Protein AF-R4GVJ9-F1 (afdb_monomer_lite)

pLDDT: mean 94.66, std 3.87, range [82.38, 98.56]

Foldseek 3Di:
DLLVQLVVLLVQLVVLLVVLVVPDPHDPCPPVCDPPCVPCVNPVDCSSVSNVVSVVSNVSSVVSVVVVVVCCVPPVDDPPDDPVRDDPVD

Structure (mmCIF, N/CA/C/O backbone):
data_AF-R4GVJ9-F1
#
_entry.id   AF-R4GVJ9-F1
#
loop_
_atom_site.group_PDB
_atom_site.id
_atom_site.type_symbol
_atom_site.label_atom_id
_atom_site.label_alt_id
_atom_site.label_comp_id
_atom_site.label_asym_id
_atom_site.label_entity_id
_atom_site.label_seq_id
_atom_site.pdbx_PDB_ins_code
_atom_site.Cartn_x
_atom_site.Cartn_y
_atom_site.Cartn_z
_atom_site.occupancy
_atom_site.B_iso_or_equiv
_atom_site.auth_seq_id
_atom_site.auth_comp_id
_atom_site.auth_asym_id
_atom_site.auth_atom_id
_atom_site.pdbx_PDB_model_num
ATOM 1 N N . ARG A 1 1 ? -17.284 2.679 5.525 1.00 92.75 1 ARG A N 1
ATOM 2 C CA . ARG A 1 1 ? -16.877 1.735 4.444 1.00 92.75 1 ARG A CA 1
ATOM 3 C C . ARG A 1 1 ? -15.374 1.824 4.107 1.00 92.75 1 ARG A C 1
ATOM 5 O O . ARG A 1 1 ? -14.968 1.366 3.049 1.00 92.75 1 ARG A O 1
ATOM 12 N N . MET A 1 2 ? -14.545 2.372 5.004 1.00 93.69 2 MET A N 1
ATOM 13 C CA . MET A 1 2 ? -13.115 2.623 4.770 1.00 93.69 2 MET A CA 1
ATOM 14 C C . MET A 1 2 ? -12.286 1.336 4.679 1.00 93.69 2 MET A C 1
ATOM 16 O O . MET A 1 2 ? -11.509 1.203 3.745 1.00 93.69 2 MET A O 1
ATOM 20 N N . ASN A 1 3 ? -12.544 0.360 5.558 1.00 96.81 3 ASN A N 1
ATOM 21 C CA . ASN A 1 3 ? -11.843 -0.930 5.549 1.00 96.81 3 ASN A CA 1
ATOM 22 C C . ASN A 1 3 ? -12.028 -1.728 4.241 1.00 96.81 3 ASN A C 1
ATOM 24 O O . ASN A 1 3 ? -11.143 -2.441 3.791 1.00 96.81 3 ASN A O 1
ATOM 28 N N . ASN A 1 4 ? -13.183 -1.591 3.582 1.00 97.75 4 ASN A N 1
ATOM 29 C CA . ASN A 1 4 ? -13.374 -2.217 2.274 1.00 97.75 4 ASN A CA 1
ATOM 30 C C . ASN A 1 4 ? -12.527 -1.512 1.203 1.00 97.75 4 ASN A C 1
ATOM 32 O O . ASN A 1 4 ? -11.925 -2.164 0.362 1.00 97.75 4 ASN A O 1
ATOM 36 N N . MET A 1 5 ? -12.456 -0.177 1.239 1.00 96.88 5 MET A N 1
ATOM 37 C CA . MET A 1 5 ? -11.645 0.585 0.285 1.00 96.88 5 MET A CA 1
ATOM 38 C C . MET A 1 5 ? -10.147 0.317 0.460 1.00 96.88 5 MET A C 1
ATOM 40 O O . MET A 1 5 ? -9.465 0.162 -0.546 1.00 96.88 5 MET A O 1
ATOM 44 N N . SER A 1 6 ? -9.642 0.209 1.697 1.00 96.12 6 SER A N 1
ATOM 45 C CA . SER A 1 6 ? -8.233 -0.140 1.932 1.00 96.12 6 SER A CA 1
ATOM 46 C C . SER A 1 6 ? -7.887 -1.480 1.284 1.00 96.12 6 SER A C 1
ATOM 48 O O . SER A 1 6 ? -6.921 -1.549 0.529 1.00 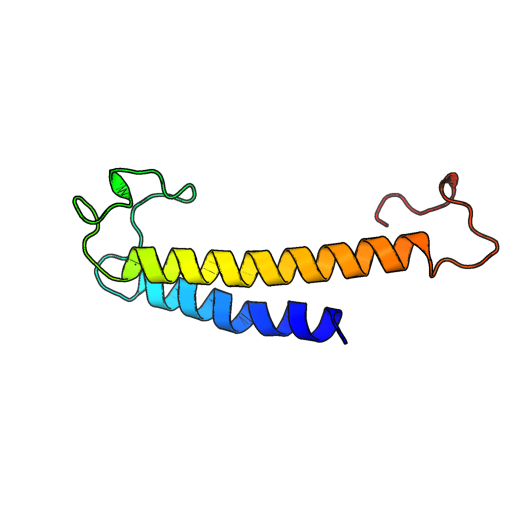96.12 6 SER A O 1
ATOM 50 N N . PHE A 1 7 ? -8.709 -2.514 1.475 1.00 97.81 7 PHE A N 1
ATOM 51 C CA . PHE A 1 7 ? -8.497 -3.808 0.825 1.00 97.81 7 PHE A CA 1
ATOM 52 C C . PHE A 1 7 ? -8.462 -3.699 -0.707 1.00 97.81 7 PHE A C 1
ATOM 54 O O . PHE A 1 7 ? -7.520 -4.177 -1.334 1.00 97.81 7 PHE A O 1
ATOM 61 N N . TRP A 1 8 ? -9.441 -3.028 -1.321 1.00 98.12 8 TRP A N 1
ATOM 62 C CA . TRP A 1 8 ? -9.557 -2.970 -2.785 1.00 98.12 8 TRP A CA 1
ATOM 63 C C . TRP A 1 8 ? -8.478 -2.142 -3.491 1.00 98.12 8 TRP A C 1
ATOM 65 O O . TRP A 1 8 ? -8.322 -2.273 -4.702 1.00 98.12 8 TRP A O 1
ATOM 75 N N . LEU A 1 9 ? -7.701 -1.337 -2.764 1.00 97.88 9 LEU A N 1
ATOM 76 C CA . LEU A 1 9 ? -6.531 -0.648 -3.318 1.00 97.88 9 LEU A CA 1
ATOM 77 C C . LEU A 1 9 ? -5.306 -1.567 -3.468 1.00 97.88 9 LEU A C 1
ATOM 79 O O . LEU A 1 9 ? -4.417 -1.264 -4.266 1.00 97.88 9 LEU A O 1
ATOM 83 N N . LEU A 1 10 ? -5.259 -2.699 -2.754 1.00 98.25 10 LEU A N 1
ATOM 84 C CA . LEU A 1 10 ? -4.113 -3.614 -2.785 1.00 98.25 10 LEU A CA 1
ATOM 85 C C . LEU A 1 10 ? -3.995 -4.413 -4.094 1.00 98.25 10 LEU A C 1
ATOM 87 O O . LEU A 1 10 ? -2.885 -4.467 -4.621 1.00 98.25 10 LEU A O 1
ATOM 91 N N . 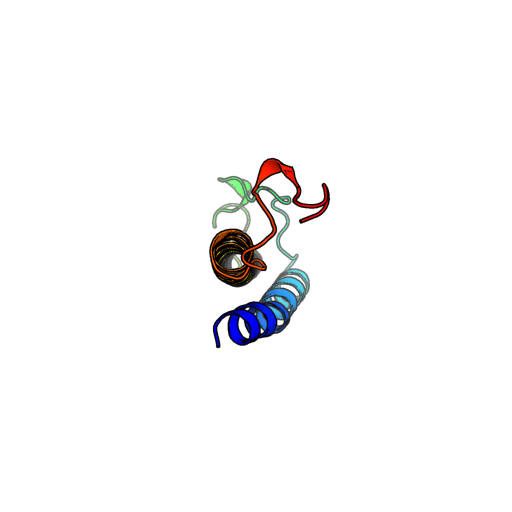PRO A 1 11 ? -5.064 -4.993 -4.683 1.00 98.25 11 PRO A N 1
ATOM 92 C CA . PRO A 1 11 ? -4.929 -5.708 -5.951 1.00 98.25 11 PRO A CA 1
ATOM 93 C C . PRO A 1 11 ? -4.416 -4.822 -7.100 1.00 98.25 11 PRO A C 1
ATOM 95 O O . PRO A 1 11 ? -3.467 -5.236 -7.762 1.00 98.25 11 PRO A O 1
ATOM 98 N N . PRO A 1 12 ? -4.928 -3.592 -7.324 1.00 98.00 12 PRO A N 1
ATOM 99 C CA . PRO A 1 12 ? -4.362 -2.691 -8.329 1.00 98.00 12 PRO A CA 1
ATOM 100 C C . PRO A 1 12 ? -2.912 -2.291 -8.029 1.00 98.00 12 PRO A C 1
ATOM 102 O O . PRO A 1 12 ? -2.093 -2.277 -8.942 1.00 98.00 12 PRO A O 1
ATOM 105 N N . SER A 1 13 ? -2.568 -2.023 -6.762 1.00 98.12 13 SER A N 1
ATOM 106 C CA . SER A 1 13 ? -1.182 -1.760 -6.346 1.00 98.12 13 SER A CA 1
ATOM 107 C C . SER A 1 13 ? -0.255 -2.918 -6.720 1.00 98.12 13 SER A C 1
ATOM 109 O O . SER A 1 13 ? 0.786 -2.710 -7.343 1.00 98.12 13 SER A O 1
ATOM 111 N N . PHE A 1 14 ? -0.653 -4.148 -6.402 1.00 98.06 14 PHE A N 1
ATOM 112 C CA . PHE A 1 14 ? 0.124 -5.339 -6.715 1.00 98.06 14 PHE A CA 1
ATOM 113 C C . PHE A 1 14 ? 0.256 -5.560 -8.227 1.00 98.06 14 PHE A C 1
ATOM 115 O O . PHE A 1 14 ? 1.345 -5.855 -8.713 1.00 98.06 14 PHE A O 1
ATOM 122 N N . LEU A 1 15 ? -0.818 -5.349 -8.992 1.00 98.31 15 LEU A N 1
ATOM 123 C CA . LEU A 1 15 ? -0.772 -5.441 -10.452 1.00 98.31 15 LEU A CA 1
ATOM 124 C C . LEU A 1 15 ? 0.158 -4.393 -11.071 1.00 98.31 15 LEU A C 1
ATOM 126 O O . LEU A 1 15 ? 0.882 -4.722 -12.004 1.00 98.31 15 LEU A O 1
ATOM 130 N N . LEU A 1 16 ? 0.194 -3.166 -10.541 1.00 98.00 16 LEU A N 1
ATOM 131 C CA . LEU A 1 16 ? 1.152 -2.145 -10.978 1.00 98.00 16 LEU A CA 1
ATOM 132 C C . LEU A 1 16 ? 2.600 -2.546 -10.671 1.00 98.00 16 LEU A C 1
ATOM 134 O O . LEU A 1 16 ? 3.482 -2.282 -11.483 1.00 98.00 16 LEU A O 1
ATOM 138 N N . LEU A 1 17 ? 2.848 -3.226 -9.547 1.00 97.44 17 LEU A N 1
ATOM 139 C CA . LEU A 1 17 ? 4.180 -3.738 -9.214 1.00 97.44 17 LEU A CA 1
ATOM 140 C C . LEU A 1 17 ? 4.619 -4.848 -10.176 1.00 97.44 17 LEU A C 1
ATOM 142 O O . LEU A 1 17 ? 5.760 -4.861 -10.627 1.00 97.44 17 LEU A O 1
ATOM 146 N N . LEU A 1 18 ? 3.714 -5.767 -10.518 1.00 97.50 18 LEU A N 1
ATOM 147 C CA . LEU A 1 18 ? 3.993 -6.803 -11.513 1.00 97.50 18 LEU A CA 1
ATOM 148 C C . LEU A 1 18 ? 4.164 -6.208 -12.913 1.00 97.50 18 LEU A C 1
ATOM 150 O O . LEU A 1 18 ? 5.056 -6.608 -13.648 1.00 97.50 18 LEU A O 1
ATOM 154 N N . ALA A 1 19 ? 3.349 -5.222 -13.289 1.00 96.62 19 ALA A N 1
ATOM 155 C CA . ALA A 1 19 ? 3.529 -4.512 -14.549 1.00 96.62 19 ALA A CA 1
ATOM 156 C C . ALA A 1 19 ? 4.890 -3.801 -14.586 1.00 96.62 19 ALA A C 1
ATOM 158 O O . ALA A 1 19 ? 5.582 -3.877 -15.596 1.00 96.62 19 ALA A O 1
ATOM 159 N N . SER A 1 20 ? 5.312 -3.189 -13.474 1.00 96.44 20 SER A N 1
ATOM 160 C CA . SER A 1 20 ? 6.637 -2.579 -13.339 1.00 96.44 20 SER A CA 1
ATOM 161 C C . SER A 1 20 ? 7.763 -3.569 -13.634 1.00 96.44 20 SER A C 1
ATOM 163 O O . SER A 1 20 ? 8.706 -3.178 -14.307 1.00 96.44 20 SER A O 1
ATOM 165 N N . SER A 1 21 ? 7.669 -4.839 -13.214 1.00 94.12 21 SER A N 1
ATOM 166 C CA . SER A 1 21 ? 8.709 -5.844 -13.489 1.00 94.12 21 SER A CA 1
ATOM 167 C C . SER A 1 21 ? 8.673 -6.430 -14.904 1.00 94.12 21 SER A C 1
ATOM 169 O O . SER A 1 21 ? 9.671 -6.991 -15.350 1.00 94.12 21 SER A O 1
ATOM 171 N N . LEU A 1 22 ? 7.544 -6.311 -15.607 1.00 94.25 22 LEU A N 1
ATOM 172 C CA . LEU A 1 22 ? 7.362 -6.810 -16.974 1.00 94.25 22 LEU A CA 1
ATOM 173 C C . LEU A 1 22 ? 7.631 -5.745 -18.047 1.00 94.25 22 LEU A C 1
ATOM 175 O O . LEU A 1 22 ? 7.803 -6.084 -19.217 1.00 94.25 22 LEU A O 1
ATOM 179 N N . VAL A 1 23 ? 7.636 -4.467 -17.669 1.00 92.88 23 VAL A N 1
ATOM 180 C CA . VAL A 1 23 ? 7.945 -3.347 -18.561 1.00 92.88 23 VAL A CA 1
ATOM 181 C C . VAL A 1 23 ? 9.453 -3.085 -18.546 1.00 92.88 23 VAL A C 1
ATOM 183 O O . VAL A 1 23 ? 10.062 -2.930 -17.490 1.00 92.88 23 VAL A O 1
ATOM 186 N N . GLU A 1 24 ? 10.052 -3.002 -19.738 1.00 89.25 24 GLU A N 1
ATOM 187 C CA . GLU A 1 24 ? 11.486 -2.735 -19.948 1.00 89.25 24 GLU A CA 1
ATOM 188 C C . GLU A 1 24 ? 12.391 -3.758 -19.238 1.00 89.25 24 GLU A C 1
ATOM 190 O O . GLU A 1 24 ? 12.252 -4.957 -19.455 1.00 89.25 24 GLU A O 1
ATOM 195 N N . ALA A 1 25 ? 13.342 -3.296 -18.424 1.00 89.00 25 ALA A N 1
ATOM 196 C CA . ALA A 1 25 ? 14.197 -4.132 -17.584 1.00 89.00 25 ALA A CA 1
ATOM 197 C C . ALA A 1 25 ? 13.674 -4.240 -16.137 1.00 89.00 25 ALA A C 1
ATOM 199 O O . ALA A 1 25 ? 14.351 -4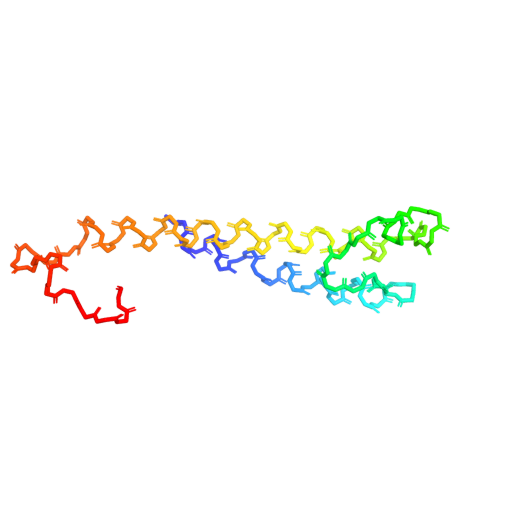.801 -15.275 1.00 89.00 25 ALA A O 1
ATOM 200 N N . GLY A 1 26 ? 12.494 -3.679 -15.862 1.00 90.88 26 GLY A N 1
ATOM 201 C CA . GLY A 1 26 ? 11.962 -3.521 -14.518 1.00 90.88 26 GLY A CA 1
ATOM 202 C C . GLY A 1 26 ? 12.615 -2.404 -13.697 1.00 90.88 26 GLY A C 1
ATOM 203 O O . GLY A 1 26 ? 13.636 -1.819 -14.071 1.00 90.88 26 GLY A O 1
ATOM 204 N N . ALA A 1 27 ? 12.018 -2.103 -12.540 1.00 91.75 27 ALA A N 1
ATOM 205 C CA . ALA A 1 27 ? 12.561 -1.133 -11.592 1.00 91.75 27 ALA A CA 1
ATOM 206 C C . ALA A 1 27 ? 13.826 -1.684 -10.894 1.00 91.75 27 ALA A C 1
ATOM 208 O O . ALA A 1 27 ? 13.758 -2.357 -9.866 1.00 91.75 27 ALA A O 1
ATOM 209 N N . GLY A 1 28 ? 14.998 -1.380 -11.459 1.00 89.75 28 GLY A N 1
ATOM 210 C CA . GLY A 1 28 ? 16.321 -1.830 -10.994 1.00 89.75 28 GLY A CA 1
ATOM 211 C C . GLY A 1 28 ? 16.959 -0.983 -9.883 1.00 89.75 28 GLY A C 1
ATOM 212 O O . GLY A 1 28 ? 18.159 -1.076 -9.645 1.00 89.75 28 GLY A O 1
ATOM 213 N N . THR A 1 29 ? 16.183 -0.145 -9.197 1.00 90.69 29 THR A N 1
ATOM 214 C CA . THR A 1 29 ? 16.682 0.922 -8.306 1.00 90.69 29 THR A CA 1
ATOM 215 C C . THR A 1 29 ? 16.820 0.499 -6.838 1.00 90.69 29 THR A C 1
ATOM 217 O O . THR A 1 29 ? 17.085 1.333 -5.971 1.00 90.69 29 THR A O 1
ATOM 220 N N . GLY A 1 30 ? 16.577 -0.781 -6.537 1.00 92.25 30 GLY A N 1
ATOM 221 C CA . GLY A 1 30 ? 16.407 -1.289 -5.173 1.00 92.25 30 GLY A CA 1
ATOM 222 C C . GLY A 1 30 ? 15.093 -0.836 -4.520 1.00 92.25 30 GLY A C 1
ATOM 223 O O . GLY A 1 30 ? 14.351 -0.020 -5.066 1.00 92.25 30 GLY A O 1
ATOM 224 N N . TRP A 1 31 ? 14.803 -1.364 -3.326 1.00 94.88 31 TRP A N 1
ATOM 225 C CA . TRP A 1 31 ? 13.538 -1.112 -2.615 1.00 94.88 31 TRP A CA 1
ATOM 226 C C . TRP A 1 31 ? 13.389 0.323 -2.079 1.00 94.88 31 TRP A C 1
ATOM 228 O O . TRP A 1 31 ? 12.276 0.754 -1.798 1.00 94.88 31 TRP A O 1
ATOM 238 N N . THR A 1 32 ? 14.490 1.067 -1.938 1.00 94.44 32 THR A N 1
ATOM 239 C CA . THR A 1 32 ? 14.488 2.461 -1.465 1.00 94.44 32 THR A CA 1
ATOM 240 C C . THR A 1 32 ? 14.290 3.489 -2.577 1.00 94.44 32 THR A C 1
ATOM 242 O O . THR A 1 32 ? 13.974 4.635 -2.273 1.00 94.44 32 THR A O 1
ATOM 245 N N . VAL A 1 33 ? 14.469 3.100 -3.848 1.00 93.62 33 VAL A N 1
ATOM 246 C CA . VAL A 1 33 ? 14.216 3.954 -5.024 1.00 93.62 33 VAL A CA 1
ATOM 247 C C . VAL A 1 33 ? 15.004 5.283 -4.970 1.00 93.62 33 VAL A C 1
ATOM 249 O O . VAL A 1 33 ? 14.462 6.369 -5.168 1.00 93.62 33 VAL A O 1
ATOM 252 N N . TYR A 1 34 ? 16.308 5.222 -4.662 1.00 93.62 34 TYR A N 1
ATOM 253 C CA . TYR A 1 34 ? 17.135 6.430 -4.509 1.00 93.62 34 TYR A CA 1
ATOM 254 C C . TYR A 1 34 ? 17.525 7.090 -5.855 1.00 93.62 34 TYR A C 1
ATOM 256 O O . TYR A 1 34 ? 17.973 6.404 -6.780 1.00 93.62 34 TYR A O 1
ATOM 264 N N . PRO A 1 35 ? 17.462 8.433 -5.966 1.00 91.06 35 PRO A N 1
ATOM 265 C CA . PRO A 1 35 ? 18.122 9.188 -7.038 1.00 91.06 35 PRO A CA 1
ATOM 266 C C . PRO A 1 35 ? 19.666 9.158 -6.923 1.00 91.06 35 PRO A C 1
ATOM 268 O O . PRO A 1 35 ? 20.182 8.987 -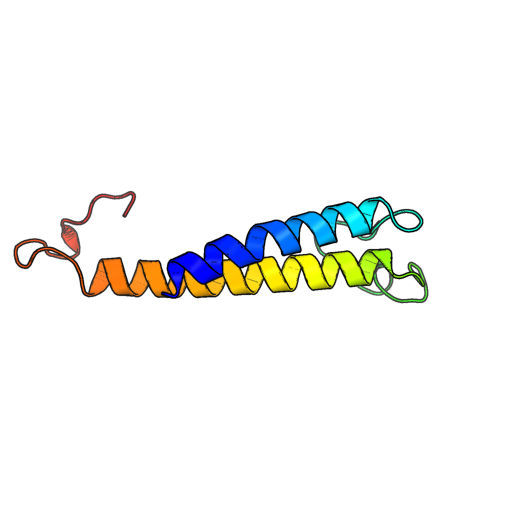5.819 1.00 91.06 35 PRO A O 1
ATOM 271 N N . PRO A 1 36 ? 20.432 9.358 -8.020 1.00 90.19 36 PRO A N 1
ATOM 272 C CA . PRO A 1 36 ? 19.982 9.592 -9.396 1.00 90.19 36 PRO A CA 1
ATOM 273 C C . PRO A 1 36 ? 19.626 8.302 -10.147 1.00 90.19 36 PRO A C 1
ATOM 275 O O . PRO A 1 36 ? 19.137 8.383 -11.269 1.00 90.19 36 PRO A O 1
ATOM 278 N N . LEU A 1 37 ? 19.854 7.129 -9.542 1.00 89.56 37 LEU A N 1
ATOM 279 C CA . LEU A 1 37 ? 19.608 5.832 -10.172 1.00 89.56 37 LEU A CA 1
ATOM 280 C C . LEU A 1 37 ? 18.133 5.671 -10.560 1.00 89.56 37 LEU A C 1
ATOM 282 O O . LEU A 1 37 ? 17.842 5.246 -11.664 1.00 89.56 37 LEU A O 1
ATOM 286 N N . ALA A 1 38 ? 17.202 6.095 -9.707 1.00 89.31 38 ALA A N 1
ATOM 287 C CA . ALA A 1 38 ? 15.775 6.096 -10.035 1.00 89.31 38 ALA A CA 1
ATOM 288 C C . ALA A 1 38 ? 15.319 7.217 -10.988 1.00 89.31 38 ALA A C 1
ATOM 290 O O . ALA A 1 38 ? 14.140 7.292 -11.310 1.00 89.31 38 ALA A O 1
ATOM 291 N N . GLY A 1 39 ? 16.216 8.111 -11.411 1.00 87.75 39 GLY A N 1
ATOM 292 C CA . GLY A 1 39 ? 15.882 9.200 -12.324 1.00 87.75 39 GLY A CA 1
ATOM 293 C C . GLY A 1 39 ? 16.056 8.820 -13.795 1.00 87.75 39 GLY A C 1
ATOM 294 O O . GLY A 1 39 ? 16.762 7.868 -14.132 1.00 87.75 39 GLY A O 1
ATOM 295 N N . ASN A 1 40 ? 15.513 9.657 -14.684 1.00 87.69 40 ASN A N 1
ATOM 296 C CA . ASN A 1 40 ? 15.509 9.429 -16.136 1.00 87.69 40 ASN A CA 1
ATOM 297 C C . ASN A 1 40 ? 16.899 9.276 -16.780 1.00 87.69 40 ASN A C 1
ATOM 299 O O . ASN A 1 40 ? 16.993 8.839 -17.921 1.00 87.69 40 ASN A O 1
ATOM 303 N N . LEU A 1 41 ? 17.977 9.644 -16.080 1.00 82.38 41 LEU A N 1
ATOM 304 C CA . LEU A 1 41 ? 19.348 9.450 -16.561 1.00 82.38 41 LEU A CA 1
ATOM 305 C C . LEU A 1 41 ? 19.767 7.976 -16.564 1.00 82.38 41 LEU A C 1
ATOM 307 O O . LEU A 1 41 ? 20.532 7.571 -17.434 1.00 82.38 41 LEU A O 1
ATOM 311 N N . ALA A 1 42 ? 19.295 7.192 -15.593 1.00 82.62 42 ALA A N 1
ATOM 312 C CA . ALA A 1 42 ? 19.663 5.787 -15.437 1.00 82.62 42 ALA A CA 1
ATOM 313 C C . ALA A 1 42 ? 18.481 4.835 -15.682 1.00 82.62 42 ALA A C 1
ATOM 315 O O . ALA A 1 42 ? 18.685 3.733 -16.182 1.00 82.62 42 ALA A O 1
ATOM 316 N N . HIS A 1 43 ? 17.252 5.280 -15.410 1.00 87.31 43 HIS A N 1
ATOM 317 C CA . HIS A 1 43 ? 16.015 4.570 -15.726 1.00 87.31 43 HIS A CA 1
ATOM 318 C C . HIS A 1 43 ? 15.043 5.534 -16.423 1.00 87.31 43 HIS A C 1
ATOM 320 O O . HIS A 1 43 ? 14.212 6.170 -15.787 1.00 87.31 43 HIS A O 1
ATOM 326 N N . ALA A 1 44 ? 15.177 5.673 -17.746 1.00 84.38 44 ALA A N 1
ATOM 327 C CA . ALA A 1 44 ? 14.376 6.593 -18.570 1.00 84.38 44 ALA A CA 1
ATOM 328 C C . ALA A 1 44 ? 12.946 6.110 -18.862 1.00 84.38 44 ALA A C 1
ATOM 330 O O . ALA A 1 44 ? 12.193 6.795 -19.553 1.00 84.38 44 ALA A O 1
ATOM 331 N N . GLY A 1 45 ? 12.613 4.906 -18.420 1.00 87.19 45 GLY A N 1
ATOM 332 C CA . GLY A 1 45 ? 11.406 4.221 -18.822 1.00 87.19 45 GLY A CA 1
ATOM 333 C C . GLY A 1 45 ? 10.365 4.071 -17.712 1.00 87.19 45 GLY A C 1
ATOM 334 O O . GLY A 1 45 ? 10.614 4.385 -16.548 1.00 87.19 45 GLY A O 1
ATOM 335 N N . ALA A 1 46 ? 9.174 3.603 -18.081 1.00 92.88 46 ALA A N 1
ATOM 336 C CA . ALA A 1 46 ? 7.976 3.646 -17.237 1.00 92.88 46 ALA A CA 1
ATOM 337 C C . ALA A 1 46 ? 8.002 2.644 -16.068 1.00 92.88 46 ALA A C 1
ATOM 339 O O . ALA A 1 46 ? 7.143 2.688 -15.185 1.00 92.88 46 ALA A O 1
ATOM 340 N N . SER A 1 47 ? 8.966 1.722 -16.049 1.00 94.06 47 SER A N 1
ATOM 341 C CA . SER A 1 47 ? 9.101 0.704 -15.003 1.00 94.06 47 SER A CA 1
ATOM 342 C C . SER A 1 47 ? 9.202 1.304 -13.593 1.00 94.06 47 SER A C 1
ATOM 344 O O . SER A 1 47 ? 8.505 0.844 -12.684 1.00 94.06 47 SER A O 1
ATOM 346 N N . VAL A 1 48 ? 10.000 2.360 -13.401 1.00 95.62 48 VAL A N 1
ATOM 347 C CA . VAL A 1 48 ? 10.142 3.041 -12.099 1.00 95.62 48 VAL A CA 1
ATOM 348 C C . VAL A 1 48 ? 8.859 3.786 -11.722 1.00 95.62 48 VAL A C 1
ATOM 350 O O . VAL A 1 48 ? 8.409 3.680 -10.581 1.00 95.62 48 VAL A O 1
ATOM 353 N N . ASP A 1 49 ? 8.209 4.448 -12.678 1.00 95.75 49 ASP A N 1
ATOM 354 C CA . ASP A 1 49 ? 6.947 5.160 -12.444 1.00 95.75 49 ASP A CA 1
ATOM 355 C C . ASP A 1 49 ? 5.836 4.212 -11.974 1.00 95.75 49 ASP A C 1
ATOM 357 O O . ASP A 1 49 ? 5.123 4.497 -11.009 1.00 95.75 49 ASP A O 1
ATOM 361 N N . LEU A 1 50 ? 5.712 3.040 -12.605 1.00 96.94 50 LEU A N 1
ATOM 362 C CA . LEU A 1 50 ? 4.743 2.012 -12.215 1.00 96.94 50 LEU A CA 1
ATOM 363 C C . LEU A 1 50 ? 4.997 1.488 -10.792 1.00 96.94 50 LEU A C 1
ATOM 365 O O . LEU A 1 50 ? 4.042 1.301 -10.030 1.00 96.94 50 LEU A O 1
ATOM 369 N N . ALA A 1 51 ? 6.263 1.300 -10.400 1.00 96.19 51 ALA A N 1
ATOM 370 C CA . ALA A 1 51 ? 6.623 0.926 -9.030 1.00 96.19 51 ALA A CA 1
ATOM 371 C C . ALA A 1 51 ? 6.260 2.033 -8.028 1.00 96.19 51 ALA A C 1
ATOM 373 O O . ALA A 1 51 ? 5.697 1.752 -6.969 1.00 96.19 51 ALA A O 1
ATOM 374 N N . ILE A 1 52 ? 6.514 3.299 -8.374 1.00 96.75 52 ILE A N 1
ATOM 375 C CA . ILE A 1 52 ? 6.139 4.449 -7.547 1.00 96.75 52 ILE A CA 1
ATOM 376 C C . ILE A 1 52 ? 4.618 4.491 -7.359 1.00 96.75 52 ILE A C 1
ATOM 378 O O . ILE A 1 52 ? 4.150 4.566 -6.221 1.00 96.75 52 ILE A O 1
ATOM 382 N N . PHE A 1 53 ? 3.825 4.388 -8.428 1.00 97.88 53 PHE A N 1
ATOM 383 C CA . PHE A 1 53 ? 2.362 4.369 -8.319 1.00 97.88 53 PHE A CA 1
ATOM 384 C C . PHE A 1 53 ? 1.847 3.172 -7.511 1.00 97.88 53 PHE A C 1
ATOM 386 O O . PHE A 1 53 ? 0.934 3.331 -6.697 1.00 97.88 53 PHE A O 1
ATOM 393 N N . SER A 1 54 ? 2.457 1.995 -7.672 1.00 98.12 54 SER A N 1
ATOM 394 C CA . SER A 1 54 ? 2.155 0.823 -6.848 1.00 98.12 54 SER A CA 1
ATOM 395 C C . SER A 1 54 ? 2.327 1.118 -5.353 1.00 98.12 54 SER A C 1
ATOM 397 O O . SER A 1 54 ? 1.388 0.903 -4.576 1.00 98.12 54 SER A O 1
ATOM 399 N N . LEU A 1 55 ? 3.475 1.677 -4.954 1.00 97.75 55 LEU A N 1
ATOM 400 C CA . LEU A 1 55 ? 3.766 2.026 -3.561 1.00 97.75 55 LEU A CA 1
ATOM 401 C C . LEU A 1 55 ? 2.816 3.098 -3.015 1.00 97.75 55 LEU A C 1
ATOM 403 O O . LEU A 1 55 ? 2.405 3.007 -1.860 1.00 97.75 55 LEU A O 1
ATOM 407 N N . HIS A 1 56 ? 2.402 4.069 -3.832 1.00 98.44 56 HIS A N 1
ATOM 408 C CA . HIS A 1 56 ? 1.408 5.067 -3.425 1.00 98.44 56 HIS A CA 1
ATOM 409 C C . HIS A 1 56 ? 0.057 4.422 -3.098 1.00 98.44 56 HIS A C 1
ATOM 411 O O . HIS A 1 56 ? -0.522 4.710 -2.050 1.00 98.44 56 HIS A O 1
ATOM 417 N N . LEU A 1 57 ? -0.441 3.521 -3.952 1.00 98.44 57 LEU A N 1
ATOM 418 C CA . LEU A 1 57 ? -1.713 2.833 -3.706 1.00 98.44 57 LEU A CA 1
ATOM 419 C C . LEU A 1 57 ? -1.655 1.938 -2.458 1.00 98.44 57 LEU A C 1
ATOM 421 O O . LEU A 1 57 ? -2.580 1.965 -1.642 1.00 98.44 57 LEU A O 1
ATOM 425 N N . ALA A 1 58 ? -0.556 1.200 -2.267 1.00 98.38 58 ALA A N 1
ATOM 426 C CA . ALA A 1 58 ? -0.319 0.429 -1.045 1.00 98.38 58 ALA A CA 1
ATOM 427 C C . ALA A 1 58 ? -0.230 1.334 0.197 1.00 98.38 58 ALA A C 1
ATOM 429 O O . ALA A 1 58 ? -0.797 1.016 1.243 1.00 98.38 58 ALA A O 1
ATOM 430 N N . GLY A 1 59 ? 0.427 2.489 0.076 1.00 98.31 59 GLY A N 1
ATOM 431 C CA . GLY A 1 59 ? 0.535 3.488 1.137 1.00 98.31 59 GLY A CA 1
ATOM 432 C C . GLY A 1 59 ? -0.827 4.041 1.554 1.00 98.31 59 GLY A C 1
ATOM 433 O O . GLY A 1 59 ? -1.152 4.049 2.741 1.00 98.31 59 GLY A O 1
ATOM 434 N N . VAL A 1 60 ? -1.671 4.422 0.590 1.00 98.56 60 VAL A N 1
ATOM 435 C CA . VAL A 1 60 ? -3.043 4.881 0.863 1.00 98.56 60 VAL A CA 1
ATOM 436 C C . VAL A 1 60 ? -3.867 3.774 1.523 1.00 98.56 60 VAL A C 1
ATOM 438 O O . VAL A 1 60 ? -4.551 4.037 2.511 1.00 98.56 60 VAL A O 1
ATOM 441 N N . SER A 1 61 ? -3.773 2.530 1.038 1.00 98.38 61 SER A N 1
ATOM 442 C CA . SER A 1 61 ? -4.421 1.374 1.673 1.00 98.38 61 SER A CA 1
ATOM 443 C C . SER A 1 61 ? -4.032 1.233 3.150 1.00 98.38 61 SER A C 1
ATOM 445 O O . SER A 1 61 ? -4.909 1.137 4.014 1.00 98.38 61 SER A O 1
ATOM 447 N N . SER A 1 62 ? -2.731 1.301 3.445 1.00 98.25 62 SER A N 1
ATOM 448 C CA . SER A 1 62 ? -2.183 1.185 4.799 1.00 98.25 62 SER A CA 1
ATOM 449 C C . SER A 1 62 ? -2.658 2.312 5.720 1.00 98.25 62 SER A C 1
ATOM 451 O O . SER A 1 62 ? -3.122 2.043 6.826 1.00 98.25 62 SER A O 1
ATOM 453 N N . ILE A 1 63 ? -2.648 3.566 5.252 1.00 98.56 63 ILE A N 1
ATOM 454 C CA . ILE A 1 63 ? -3.124 4.723 6.030 1.00 98.56 63 ILE A CA 1
ATOM 455 C C . ILE A 1 63 ? -4.612 4.577 6.371 1.00 98.56 63 ILE A C 1
ATOM 457 O O . ILE A 1 63 ? -5.011 4.771 7.520 1.00 98.56 63 ILE A O 1
ATOM 461 N N . LEU A 1 64 ? -5.440 4.198 5.393 1.00 98.31 64 LEU A N 1
ATOM 462 C CA . LEU A 1 64 ? -6.870 3.976 5.616 1.00 98.31 64 LEU A CA 1
ATOM 463 C C . LEU A 1 64 ? -7.121 2.823 6.601 1.00 98.31 64 LEU A C 1
ATOM 465 O O . LEU A 1 64 ? -8.002 2.929 7.456 1.00 98.31 64 LEU A O 1
ATOM 469 N N . GLY A 1 65 ? -6.339 1.743 6.511 1.00 98.00 65 GLY A N 1
ATOM 470 C CA . GLY A 1 65 ? -6.373 0.634 7.465 1.00 98.00 65 GLY A CA 1
ATOM 471 C C . GLY A 1 65 ? -5.962 1.063 8.875 1.00 98.00 65 GLY A C 1
ATOM 472 O O . GLY A 1 65 ? -6.673 0.772 9.832 1.00 98.00 65 GLY A O 1
ATOM 473 N N . ALA A 1 66 ? -4.872 1.821 9.007 1.00 98.38 66 ALA A N 1
ATOM 474 C CA . ALA A 1 66 ? -4.369 2.315 10.286 1.00 98.38 66 ALA A CA 1
ATOM 475 C C . ALA A 1 66 ? -5.387 3.221 10.993 1.00 98.38 66 ALA A C 1
ATOM 477 O O . ALA A 1 66 ? -5.675 3.023 12.173 1.00 98.38 66 ALA A O 1
ATOM 478 N N . ILE A 1 67 ? -6.000 4.164 10.269 1.00 98.38 67 ILE A N 1
ATOM 479 C CA . ILE A 1 67 ? -7.070 5.016 10.812 1.00 98.38 67 ILE A CA 1
ATOM 480 C C . ILE A 1 67 ? -8.252 4.158 11.283 1.00 98.38 67 ILE A C 1
ATOM 482 O O . ILE A 1 67 ? -8.803 4.393 12.362 1.00 98.38 67 ILE A O 1
ATOM 486 N N . ASN A 1 68 ? -8.637 3.143 10.501 1.00 97.31 68 ASN A N 1
ATOM 487 C CA . ASN A 1 68 ? -9.712 2.231 10.879 1.00 97.31 68 ASN A CA 1
ATOM 488 C C . ASN A 1 68 ? -9.381 1.478 12.178 1.00 97.31 68 ASN A C 1
ATOM 490 O O . ASN A 1 68 ? -10.169 1.538 13.117 1.00 97.31 68 ASN A O 1
ATOM 494 N N . PHE A 1 69 ? -8.196 0.870 12.279 1.00 97.75 69 PHE A N 1
ATOM 495 C CA . PHE A 1 69 ? -7.779 0.133 13.474 1.00 97.75 69 PHE A CA 1
ATOM 496 C C . PHE A 1 69 ? -7.688 1.018 14.717 1.00 97.75 69 PHE A C 1
ATOM 498 O O . PHE A 1 69 ? -8.281 0.679 15.738 1.00 97.7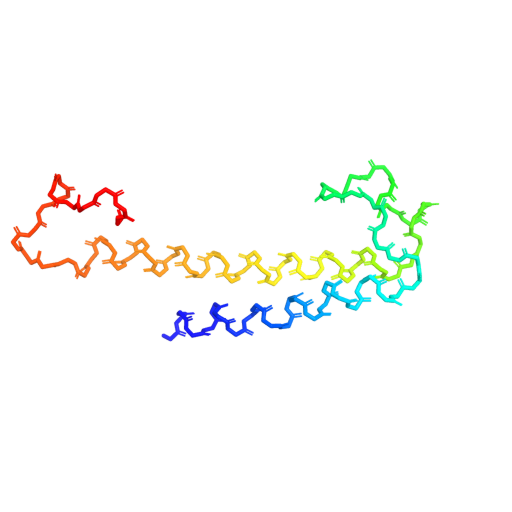5 69 PHE A O 1
ATOM 505 N N . ILE A 1 70 ? -7.020 2.174 14.632 1.00 97.81 70 ILE A N 1
ATOM 506 C CA . ILE A 1 70 ? -6.869 3.094 15.771 1.00 97.81 70 ILE A CA 1
ATOM 507 C C . ILE A 1 70 ? -8.244 3.511 16.304 1.00 97.81 70 ILE A C 1
ATOM 509 O O . ILE A 1 70 ? -8.503 3.445 17.506 1.00 97.81 70 ILE A O 1
ATOM 513 N N . THR A 1 71 ? -9.155 3.911 15.413 1.00 97.19 71 THR A N 1
ATOM 514 C CA . THR A 1 71 ? -10.495 4.352 15.826 1.00 97.19 71 THR A CA 1
ATOM 515 C C . THR A 1 71 ? -11.335 3.215 16.403 1.00 97.19 71 THR A C 1
ATOM 517 O O . THR A 1 71 ? -12.073 3.454 17.359 1.00 97.19 71 THR A O 1
ATOM 520 N N . THR A 1 72 ? -11.196 1.988 15.896 1.00 96.81 72 THR A N 1
ATOM 521 C CA . THR A 1 72 ? -11.862 0.800 16.447 1.00 96.81 72 THR A CA 1
ATOM 522 C C . THR A 1 72 ? -11.322 0.431 17.829 1.00 96.81 72 THR A C 1
ATOM 524 O O . THR A 1 72 ? -12.113 0.279 18.759 1.00 96.81 72 THR A O 1
ATOM 527 N N . ILE A 1 73 ? -9.999 0.351 18.002 1.00 96.81 73 ILE A N 1
ATOM 528 C CA . ILE A 1 73 ? -9.366 -0.013 19.281 1.00 96.81 73 ILE A CA 1
ATOM 529 C C . ILE A 1 73 ? -9.674 1.020 20.365 1.00 96.81 73 ILE A C 1
ATOM 531 O O . ILE A 1 73 ? -9.842 0.660 21.524 1.00 96.81 73 ILE A O 1
ATOM 535 N N . ILE A 1 74 ? -9.770 2.306 20.024 1.00 95.75 74 ILE A N 1
ATOM 536 C CA . ILE A 1 74 ? -10.046 3.346 21.022 1.00 95.75 74 ILE A CA 1
ATOM 537 C C . ILE A 1 74 ? -11.545 3.441 21.330 1.00 95.75 74 ILE A C 1
ATOM 539 O O . ILE A 1 74 ? -11.918 3.441 22.502 1.00 95.75 74 ILE A O 1
ATOM 543 N N . ASN A 1 75 ? -12.405 3.503 20.307 1.00 96.19 75 ASN A N 1
ATOM 544 C CA . ASN A 1 75 ? -13.805 3.911 20.484 1.00 96.19 75 ASN A CA 1
ATOM 545 C C . ASN A 1 75 ? -14.814 2.758 20.508 1.00 96.19 75 ASN A C 1
ATOM 547 O O . ASN A 1 75 ? -15.957 2.971 20.899 1.00 96.19 75 ASN A O 1
ATOM 551 N N . MET A 1 76 ? -14.435 1.554 20.070 1.00 96.44 76 MET A N 1
ATOM 552 C CA . MET A 1 76 ? -15.364 0.420 19.940 1.00 96.44 76 MET A CA 1
ATOM 553 C C . MET A 1 76 ? -15.074 -0.718 20.926 1.00 96.44 76 MET A C 1
ATOM 555 O O . MET A 1 76 ? -15.533 -1.843 20.730 1.00 96.44 76 MET A O 1
ATOM 559 N N . LYS A 1 77 ? -14.325 -0.447 22.000 1.00 93.25 77 LYS A N 1
ATOM 560 C CA . LYS A 1 77 ? -14.116 -1.421 23.079 1.00 93.25 77 LYS A CA 1
ATOM 561 C C . LYS A 1 77 ? -15.386 -1.609 23.916 1.00 93.25 77 LYS A C 1
ATOM 563 O O . LYS A 1 77 ? -16.140 -0.654 24.107 1.00 93.25 77 LYS A O 1
ATOM 568 N N . PRO A 1 78 ? -15.598 -2.809 24.487 1.00 92.94 78 PRO A N 1
ATOM 569 C CA . PRO A 1 78 ? -16.582 -3.008 25.542 1.00 92.94 78 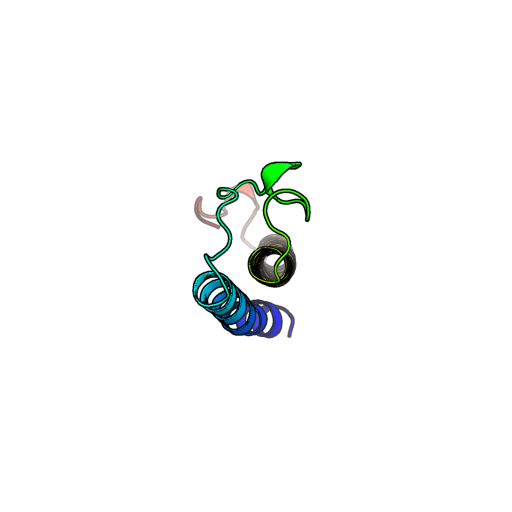PRO A CA 1
ATOM 570 C C . PRO A 1 78 ? -16.381 -2.004 26.690 1.00 92.94 78 PRO A C 1
ATOM 572 O O . PRO A 1 78 ? -15.238 -1.779 27.094 1.00 92.94 78 PRO A O 1
ATOM 575 N N . PRO A 1 79 ? -17.458 -1.458 27.283 1.00 89.25 79 PRO A N 1
ATOM 576 C CA . PRO A 1 79 ? -17.363 -0.434 28.329 1.00 89.25 79 PRO A CA 1
ATOM 577 C C . PRO A 1 79 ? -16.651 -0.917 29.603 1.00 89.25 79 PRO A C 1
ATOM 579 O O . PRO A 1 79 ? -16.187 -0.104 30.394 1.00 89.25 79 PRO A O 1
ATOM 582 N N . ALA A 1 80 ? -16.547 -2.233 29.800 1.00 93.31 80 ALA A N 1
ATOM 583 C CA . ALA A 1 80 ? -15.862 -2.844 30.936 1.00 93.31 80 ALA A CA 1
ATOM 584 C C . ALA A 1 80 ? -14.339 -3.009 30.742 1.00 93.31 80 ALA A C 1
ATOM 586 O O . ALA A 1 80 ? -13.657 -3.387 31.692 1.00 93.31 80 ALA A O 1
ATOM 587 N N . LEU A 1 81 ? -13.797 -2.767 29.540 1.00 94.44 81 LEU A N 1
ATOM 588 C CA . LEU A 1 81 ? -12.373 -2.952 29.246 1.00 94.44 81 LEU A CA 1
ATOM 589 C C . LEU A 1 81 ? -11.619 -1.619 29.235 1.00 94.44 81 LEU A C 1
ATOM 591 O O . LEU A 1 81 ? -11.805 -0.776 28.354 1.00 94.44 81 LEU A O 1
ATOM 595 N N . SER A 1 82 ? -10.701 -1.461 30.188 1.00 93.62 82 SER A N 1
ATOM 596 C CA . SER A 1 82 ? -9.743 -0.352 30.195 1.00 93.62 82 SER A CA 1
ATOM 597 C C . SER A 1 82 ? -8.596 -0.578 29.199 1.00 93.62 82 SER A C 1
ATOM 599 O O . SER A 1 82 ? -8.370 -1.689 28.721 1.00 93.62 82 SER A O 1
ATOM 601 N N . GLN A 1 83 ? -7.829 0.476 28.891 1.00 92.44 83 GLN A N 1
ATOM 602 C CA . GLN A 1 83 ? -6.668 0.373 27.992 1.00 92.44 83 GLN A CA 1
ATOM 603 C C . GLN A 1 83 ? -5.558 -0.538 28.538 1.00 92.44 83 GLN A C 1
ATOM 605 O O . GLN A 1 83 ? -4.838 -1.143 27.762 1.00 92.44 83 GLN A O 1
ATOM 610 N N . TYR A 1 84 ? -5.436 -0.687 29.857 1.00 95.06 84 TYR A N 1
ATOM 611 C CA . TYR A 1 84 ? -4.429 -1.570 30.457 1.00 95.06 84 TYR A CA 1
ATOM 612 C C . TYR A 1 84 ? -4.808 -3.055 30.400 1.00 95.06 84 TYR A C 1
ATOM 614 O O . TYR A 1 84 ? -3.993 -3.910 30.729 1.00 95.06 84 TYR A O 1
ATOM 622 N N . GLN A 1 85 ? -6.043 -3.365 30.004 1.00 95.56 85 GLN A N 1
ATOM 623 C CA . GLN A 1 85 ? -6.558 -4.730 29.896 1.00 95.56 85 GLN A CA 1
ATOM 624 C C . GLN A 1 85 ? -6.652 -5.205 28.440 1.00 95.56 85 GLN A C 1
ATOM 626 O O . GLN A 1 85 ? -7.119 -6.317 28.196 1.00 95.56 85 GLN A O 1
ATOM 631 N N . THR A 1 86 ? -6.245 -4.385 27.461 1.00 95.31 86 THR A N 1
ATOM 632 C CA . THR A 1 86 ? -6.240 -4.802 26.054 1.00 95.31 86 THR A CA 1
ATOM 633 C C . THR A 1 86 ? -5.185 -5.892 25.828 1.00 95.31 86 THR A C 1
ATOM 635 O O . THR A 1 86 ? -4.062 -5.752 26.319 1.00 95.31 86 THR A O 1
ATOM 638 N N . PRO A 1 87 ? -5.506 -6.977 25.096 1.00 95.44 87 PRO A N 1
ATOM 639 C CA . PRO A 1 87 ? -4.527 -8.009 24.754 1.00 95.44 87 PRO A CA 1
ATOM 640 C C . PRO A 1 87 ? -3.327 -7.429 23.998 1.00 95.44 87 PRO A C 1
ATOM 642 O O . PRO A 1 87 ? -3.490 -6.506 23.212 1.00 95.44 87 PRO A O 1
ATOM 645 N N . LEU A 1 88 ? -2.140 -8.018 24.167 1.00 96.25 88 LEU A N 1
ATOM 646 C CA . LEU A 1 88 ? -0.885 -7.491 23.600 1.00 96.25 88 LEU A CA 1
ATOM 647 C C . LEU A 1 88 ? -0.834 -7.419 22.064 1.00 96.25 88 LEU A C 1
ATOM 649 O O . LEU A 1 88 ? -0.004 -6.695 21.526 1.00 96.25 88 LEU A O 1
ATOM 653 N N . PHE A 1 89 ? -1.659 -8.195 21.360 1.00 96.00 89 PHE A N 1
ATOM 654 C CA . PHE A 1 89 ? -1.714 -8.178 19.893 1.00 96.00 89 PHE A CA 1
ATOM 655 C C . PHE A 1 89 ? -2.668 -7.107 19.332 1.00 96.00 89 PHE A C 1
ATOM 657 O O . PHE A 1 89 ? -2.628 -6.836 18.135 1.00 96.00 89 PHE A O 1
ATOM 664 N N . VAL A 1 90 ? -3.543 -6.541 20.173 1.00 88.62 90 VAL A N 1
ATOM 665 C CA . VAL A 1 90 ? -4.569 -5.566 19.769 1.00 88.62 90 VAL A CA 1
ATOM 666 C C . VAL A 1 90 ? -4.002 -4.157 19.750 1.00 88.62 90 VAL A C 1
ATOM 668 O O . VAL A 1 90 ? -3.321 -3.775 20.725 1.00 88.62 90 VAL A O 1
#

Radius of gyration: 18.72 Å; chains: 1; bounding box: 37×18×51 Å

Sequence (90 aa):
RMNNMSFWLLPPSFLLLLASSLVEAGAGTGWTVYPPLAGNLAHAGASVDLAIFSLHLAGVSSILGAINFITTIINMKPPALSQYQTPLFV

Secondary structure (DSSP, 8-state):
-HHHHHHHHHHHHHHHHHHHHHSTT---STTTT-TTTTSTTT--SHHHHHHHHHHHHHHHHHHHHHHHHHHHHHHSS-TT--GGGS-TT-

InterPro domains:
  IPR000883 Cytochrome c oxidase subunit I [PF00115] (1-90)
  IPR000883 Cytochrome c oxidase subunit I [PR01165] (27-39)
  IPR000883 Cytochrome c oxidase subunit I [PR01165] (59-77)
  IPR000883 Cytochrome c oxidase subunit I [PTHR10422] (1-90)
  IPR023616 Cytochrome c oxidase-like, subunit I domain [PS50855] (1-90)
  IPR036927 Cytochrome c oxidase-like, subunit I superfamily [G3DSA:1.20.210.10] (1-90)
  IPR036927 Cytochrome c oxidase-like, subunit I superfamily [SSF81442] (1-90)

Organism: Emballonura monticola (NCBI:txid175525)